Protein AF-A0A2R6JKZ3-F1 (afdb_monomer_lite)

Structure (mmCIF, N/CA/C/O backbone):
data_AF-A0A2R6JKZ3-F1
#
_entry.id   AF-A0A2R6JKZ3-F1
#
loop_
_atom_site.group_PDB
_atom_site.id
_atom_site.type_symbol
_atom_site.label_atom_id
_atom_site.label_alt_id
_atom_site.label_comp_id
_atom_site.label_asym_id
_atom_site.label_entity_id
_atom_site.label_seq_id
_atom_site.pdbx_PDB_ins_code
_atom_site.Cartn_x
_atom_site.Cartn_y
_atom_site.Cartn_z
_atom_site.occupancy
_atom_site.B_iso_or_equiv
_atom_site.auth_seq_id
_atom_site.auth_comp_id
_atom_site.auth_asym_id
_atom_site.auth_atom_id
_atom_site.pdbx_PDB_model_num
ATOM 1 N N . MET A 1 1 ? 11.817 14.472 19.499 1.00 43.69 1 MET A N 1
ATOM 2 C CA . MET A 1 1 ? 10.709 13.511 19.654 1.00 43.69 1 MET A CA 1
ATOM 3 C C . MET A 1 1 ? 10.936 12.451 18.603 1.00 43.69 1 MET A C 1
ATOM 5 O O . MET A 1 1 ? 10.780 12.755 17.428 1.00 43.69 1 MET A O 1
ATOM 9 N N . ASP A 1 2 ? 11.422 11.284 19.017 1.00 48.59 2 ASP A N 1
ATOM 10 C CA . ASP A 1 2 ? 11.635 10.148 18.123 1.00 48.59 2 ASP A CA 1
ATOM 11 C C . ASP A 1 2 ? 10.276 9.670 17.615 1.00 48.59 2 ASP A C 1
ATOM 13 O O . ASP A 1 2 ? 9.517 9.029 18.339 1.00 48.59 2 ASP A O 1
ATOM 17 N N . SER A 1 3 ? 9.929 10.022 16.379 1.00 62.06 3 SER A N 1
ATOM 18 C CA . SER A 1 3 ? 8.806 9.396 15.694 1.00 62.06 3 SER A CA 1
ATOM 19 C C . SER A 1 3 ? 9.237 7.978 15.344 1.00 62.06 3 SER A C 1
ATOM 21 O O . SER A 1 3 ? 9.978 7.794 14.379 1.00 62.06 3 SER A O 1
ATOM 23 N N . THR A 1 4 ? 8.834 6.975 16.122 1.00 67.00 4 THR A N 1
ATOM 24 C CA . THR A 1 4 ? 9.049 5.578 15.732 1.00 67.00 4 THR A CA 1
ATOM 25 C C . THR A 1 4 ? 8.318 5.346 14.404 1.00 67.00 4 THR A C 1
ATOM 27 O O . THR A 1 4 ? 7.085 5.445 14.364 1.00 67.00 4 THR A O 1
ATOM 30 N N . PRO A 1 5 ? 9.028 5.103 13.287 1.00 72.12 5 PRO A N 1
ATOM 31 C CA . PRO A 1 5 ? 8.376 4.936 11.996 1.00 72.12 5 PRO A CA 1
ATOM 32 C C . PRO A 1 5 ? 7.431 3.729 12.048 1.00 72.12 5 PRO A C 1
ATOM 34 O O . PRO A 1 5 ? 7.811 2.669 12.537 1.00 72.12 5 PRO A O 1
ATOM 37 N N . GLY A 1 6 ? 6.201 3.889 11.553 1.00 74.06 6 GLY A N 1
ATOM 38 C CA . GLY A 1 6 ? 5.255 2.781 11.361 1.00 74.06 6 GLY A CA 1
ATOM 39 C C . GLY A 1 6 ? 4.250 2.499 12.487 1.00 74.06 6 GLY A C 1
ATOM 40 O O . GLY A 1 6 ? 3.361 1.682 12.273 1.00 74.06 6 GLY A O 1
ATOM 41 N N . PHE A 1 7 ? 4.322 3.181 13.637 1.00 79.81 7 PHE A N 1
ATOM 42 C CA . PHE A 1 7 ? 3.347 3.034 14.738 1.00 79.81 7 PHE A CA 1
ATOM 43 C C . PHE A 1 7 ? 2.520 4.307 14.962 1.00 79.81 7 PHE A C 1
ATOM 45 O O . PHE A 1 7 ? 2.409 4.815 16.073 1.00 79.81 7 PHE A O 1
ATOM 52 N N . HIS A 1 8 ? 1.973 4.861 13.882 1.00 82.50 8 HIS A N 1
ATOM 53 C CA . HIS A 1 8 ? 1.076 6.015 13.924 1.00 82.50 8 HIS A CA 1
ATOM 54 C C . HIS A 1 8 ? -0.068 5.832 12.927 1.00 82.50 8 HIS A C 1
ATOM 56 O O . HIS A 1 8 ? 0.063 5.095 11.950 1.00 82.50 8 HIS A O 1
ATOM 62 N N . SER A 1 9 ? -1.191 6.502 13.181 1.00 87.31 9 SER A N 1
ATOM 63 C CA . SER A 1 9 ? -2.359 6.449 12.303 1.00 87.31 9 SER A CA 1
ATOM 64 C C . SER A 1 9 ? -2.063 7.097 10.950 1.00 87.31 9 SER A C 1
ATOM 66 O O . SER A 1 9 ? -1.551 8.214 10.884 1.00 87.31 9 SER A O 1
ATOM 68 N N . LEU A 1 10 ? -2.466 6.430 9.875 1.00 87.69 10 LEU A N 1
ATOM 69 C CA . LEU A 1 10 ? -2.732 7.044 8.584 1.00 87.69 10 LEU A CA 1
ATOM 70 C C . LEU A 1 10 ? -4.143 7.629 8.609 1.00 87.69 10 LEU A C 1
ATOM 72 O O . LEU A 1 10 ? -5.099 6.956 8.978 1.00 87.69 10 LEU A O 1
ATOM 76 N N . THR A 1 11 ? -4.279 8.882 8.195 1.00 84.25 11 THR A N 1
ATOM 77 C CA . THR A 1 11 ? -5.572 9.582 8.143 1.00 84.25 11 THR A CA 1
ATOM 78 C C . THR A 1 11 ? -6.132 9.688 6.728 1.00 84.25 11 THR A C 1
ATOM 80 O O . THR A 1 11 ? -7.266 10.120 6.549 1.00 84.25 11 THR A O 1
ATOM 83 N N . GLU A 1 12 ? -5.352 9.294 5.719 1.00 90.12 12 GLU A N 1
ATOM 84 C CA . GLU A 1 12 ? -5.686 9.490 4.313 1.00 90.12 12 GLU A CA 1
ATOM 85 C C . GLU A 1 12 ? -5.708 8.179 3.529 1.00 90.12 12 GLU A C 1
ATOM 87 O O . GLU A 1 12 ? -4.793 7.352 3.601 1.00 90.12 12 GLU A O 1
ATOM 92 N N . GLU A 1 13 ? -6.733 8.042 2.696 1.00 95.88 13 GLU A N 1
ATOM 93 C CA . GLU A 1 13 ? -6.787 7.068 1.614 1.00 95.88 13 GLU A CA 1
ATOM 94 C C . GLU A 1 13 ? -6.248 7.709 0.338 1.00 95.88 13 GLU A C 1
ATOM 96 O O . GLU A 1 13 ? -6.611 8.831 -0.018 1.00 95.88 13 GLU A O 1
ATOM 101 N N . ARG A 1 14 ? -5.369 7.004 -0.368 1.00 96.25 14 ARG A N 1
ATOM 102 C CA . ARG A 1 14 ? -4.690 7.519 -1.554 1.00 96.25 14 ARG A CA 1
ATOM 103 C C . ARG A 1 14 ? -4.784 6.531 -2.701 1.00 96.25 14 ARG A C 1
ATOM 105 O O . ARG A 1 14 ? -4.806 5.318 -2.515 1.00 96.25 14 ARG A O 1
ATOM 112 N N . THR A 1 15 ? -4.813 7.083 -3.907 1.00 96.81 15 THR A N 1
ATOM 113 C CA . THR A 1 15 ? -4.601 6.362 -5.164 1.00 96.81 15 THR A CA 1
ATOM 114 C C . THR A 1 15 ? -3.492 7.085 -5.909 1.00 96.81 15 THR A C 1
ATOM 116 O O . THR A 1 15 ? -3.579 8.296 -6.098 1.00 96.81 15 THR A O 1
ATOM 119 N N . ALA A 1 16 ? -2.439 6.369 -6.291 1.00 96.00 16 ALA A N 1
ATOM 120 C CA . ALA A 1 16 ? -1.274 6.958 -6.941 1.00 96.00 16 ALA A CA 1
ATOM 121 C C . ALA A 1 16 ? -0.632 5.977 -7.925 1.00 96.00 16 ALA A C 1
ATOM 123 O O . ALA A 1 16 ? -0.693 4.764 -7.735 1.00 96.00 16 ALA A O 1
ATOM 124 N N . SER A 1 17 ? 0.019 6.513 -8.955 1.00 96.94 17 SER A N 1
ATOM 125 C CA . SER A 1 17 ? 0.985 5.765 -9.763 1.00 96.94 17 SER A CA 1
ATOM 126 C C . SER A 1 17 ? 2.384 6.182 -9.330 1.00 96.94 17 SER A C 1
ATOM 128 O O . SER A 1 17 ? 2.632 7.366 -9.116 1.00 96.94 17 SER A O 1
ATOM 130 N N . LEU A 1 18 ? 3.268 5.209 -9.155 1.00 97.12 18 LEU A N 1
ATOM 131 C CA . LEU A 1 18 ? 4.627 5.394 -8.670 1.00 97.12 18 LEU A CA 1
ATOM 132 C C . LEU A 1 18 ? 5.596 4.978 -9.776 1.00 97.12 18 LEU A C 1
ATOM 134 O O . LEU A 1 18 ? 5.446 3.894 -10.345 1.00 97.12 18 LEU A O 1
ATOM 138 N N . ALA A 1 19 ? 6.570 5.839 -10.069 1.00 96.88 19 ALA A N 1
ATOM 139 C CA . ALA A 1 19 ? 7.668 5.506 -10.965 1.00 96.88 19 ALA A CA 1
ATOM 140 C C . ALA A 1 19 ? 8.563 4.449 -10.306 1.00 96.88 19 ALA A C 1
ATOM 142 O O . ALA A 1 19 ? 8.851 4.531 -9.110 1.00 96.88 19 ALA A O 1
ATOM 143 N N . VAL A 1 20 ? 8.990 3.456 -11.082 1.00 96.50 20 VAL A N 1
ATOM 144 C CA . VAL A 1 20 ? 9.917 2.423 -10.612 1.00 96.50 20 VAL A CA 1
ATOM 145 C C . VAL A 1 20 ? 11.356 2.894 -10.800 1.00 96.50 20 VAL A C 1
ATOM 147 O O . VAL A 1 20 ? 11.756 3.278 -11.896 1.00 96.50 20 VAL A O 1
ATOM 150 N N . GLU A 1 21 ? 12.155 2.808 -9.740 1.00 97.12 21 GLU A N 1
ATOM 151 C CA . GLU A 1 21 ? 13.613 2.859 -9.842 1.00 97.12 21 GLU A CA 1
ATOM 152 C C . GLU A 1 21 ? 14.143 1.445 -10.125 1.00 97.12 21 GLU A C 1
ATOM 154 O O . GLU A 1 21 ? 13.955 0.527 -9.324 1.00 97.12 21 GLU A O 1
ATOM 159 N N . GLY A 1 22 ? 14.788 1.251 -11.278 1.00 95.94 22 GLY A N 1
ATOM 160 C CA . GLY A 1 22 ? 15.218 -0.065 -11.758 1.00 95.94 22 GLY A CA 1
ATOM 161 C C . GLY A 1 22 ? 14.282 -0.621 -12.832 1.00 95.94 22 GLY A C 1
ATOM 162 O O . GLY A 1 22 ? 13.839 0.123 -13.701 1.00 95.94 22 GLY A O 1
ATOM 163 N N . SER A 1 23 ? 14.022 -1.931 -12.804 1.00 96.62 23 SER A N 1
ATOM 164 C CA . SER A 1 23 ? 13.108 -2.582 -13.754 1.00 96.62 23 SER A CA 1
ATOM 165 C C . SER A 1 23 ? 12.309 -3.693 -13.084 1.00 96.62 23 SER A C 1
ATOM 167 O O . SER A 1 23 ? 12.846 -4.448 -12.266 1.00 96.62 23 SER A O 1
ATOM 169 N N . LEU A 1 24 ? 11.031 -3.796 -13.434 1.00 97.44 24 LEU A N 1
ATOM 170 C CA . LEU A 1 24 ? 10.175 -4.899 -13.027 1.00 97.44 24 LEU A CA 1
ATOM 171 C C . LEU A 1 24 ? 10.401 -6.102 -13.957 1.00 97.44 24 LEU A C 1
ATOM 173 O O . LEU A 1 24 ? 10.478 -5.943 -15.177 1.00 97.44 24 LEU A O 1
ATOM 177 N N . PRO A 1 25 ? 10.462 -7.338 -13.428 1.00 97.75 25 PRO A N 1
ATOM 178 C CA . PRO A 1 25 ? 10.436 -8.522 -14.273 1.00 97.75 25 PRO A CA 1
ATOM 179 C C . PRO A 1 25 ? 9.147 -8.558 -15.098 1.00 97.75 25 PRO A C 1
ATOM 181 O O . PRO A 1 25 ? 8.058 -8.431 -14.545 1.00 97.75 25 PRO A O 1
ATOM 184 N N . GLY A 1 26 ? 9.247 -8.810 -16.406 1.00 96.56 26 GLY A N 1
ATOM 185 C CA . GLY A 1 26 ? 8.078 -8.791 -17.299 1.00 96.56 26 GLY A CA 1
ATOM 186 C C . GLY A 1 26 ? 6.984 -9.817 -16.967 1.00 96.56 26 GLY A C 1
ATOM 187 O O . GLY A 1 26 ? 5.861 -9.680 -17.437 1.00 96.56 26 GLY A O 1
ATOM 188 N N . TRP A 1 27 ? 7.290 -10.835 -16.156 1.00 97.06 27 TRP A N 1
ATOM 189 C CA . TRP A 1 27 ? 6.311 -11.815 -15.669 1.00 97.06 27 TRP A CA 1
ATOM 190 C C . TRP A 1 27 ? 5.548 -11.354 -14.418 1.00 97.06 27 TRP A C 1
ATOM 192 O O . TRP A 1 27 ? 4.565 -11.993 -14.043 1.00 97.06 27 TRP A O 1
ATOM 202 N N . LEU A 1 28 ? 5.989 -10.285 -13.746 1.00 97.25 28 LEU A N 1
ATOM 203 C CA . LEU A 1 28 ? 5.354 -9.771 -12.536 1.00 97.25 28 LEU A CA 1
ATOM 204 C C . LEU A 1 28 ? 4.183 -8.856 -12.914 1.00 97.25 28 LEU A C 1
ATOM 206 O O . LEU A 1 28 ? 4.278 -7.635 -12.857 1.00 97.25 28 LEU A O 1
ATOM 210 N N . ASP A 1 29 ? 3.081 -9.480 -13.313 1.00 91.25 29 ASP A N 1
ATOM 211 C CA . ASP A 1 29 ? 1.845 -8.825 -13.739 1.00 91.25 29 ASP A CA 1
ATOM 212 C C . ASP A 1 29 ? 0.707 -9.262 -12.803 1.00 91.25 29 ASP A C 1
ATOM 214 O O . ASP A 1 29 ? 0.347 -10.441 -12.732 1.00 91.25 29 ASP A O 1
ATOM 218 N N . GLY A 1 30 ? 0.211 -8.335 -11.980 1.00 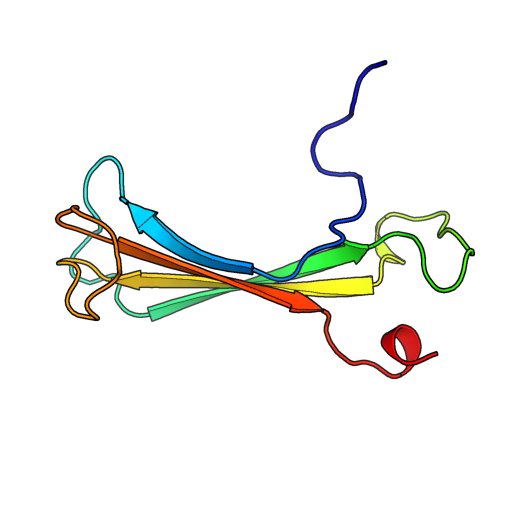95.56 30 GLY A N 1
ATOM 219 C CA . GLY A 1 30 ? -0.751 -8.643 -10.924 1.00 95.56 30 GLY A CA 1
ATOM 220 C C . GLY A 1 30 ? -0.746 -7.636 -9.777 1.00 95.56 30 GLY A C 1
ATOM 221 O O . GLY A 1 30 ? -0.312 -6.493 -9.919 1.00 95.56 30 GLY A O 1
ATOM 222 N N . GLY A 1 31 ? -1.263 -8.043 -8.614 1.00 97.00 31 GLY A N 1
ATOM 223 C 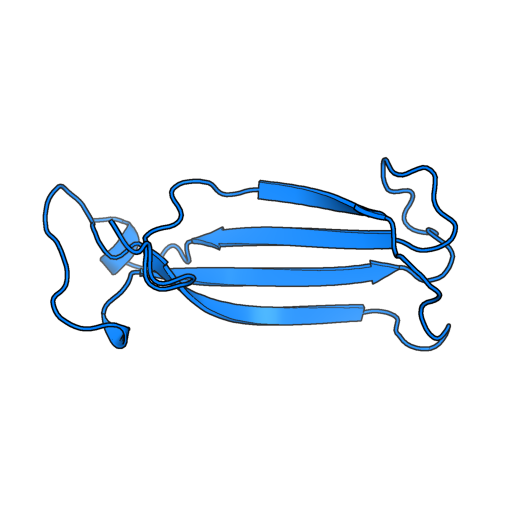CA . GLY A 1 31 ? -1.356 -7.171 -7.443 1.00 97.00 31 GLY A CA 1
ATOM 224 C C . GLY A 1 31 ? -0.930 -7.841 -6.144 1.00 97.00 31 GLY A C 1
ATOM 225 O O . GLY A 1 31 ? -1.387 -8.938 -5.832 1.00 97.00 31 GLY A O 1
ATOM 226 N N . LEU A 1 32 ? -0.117 -7.143 -5.350 1.00 98.50 32 LEU A N 1
ATOM 227 C CA . LEU A 1 32 ? 0.146 -7.486 -3.955 1.00 98.50 32 LEU A CA 1
ATOM 228 C C . LEU A 1 32 ? -0.849 -6.751 -3.059 1.00 98.50 32 LEU A C 1
ATOM 230 O O . LEU A 1 32 ? -0.894 -5.521 -3.067 1.00 98.50 32 LEU A O 1
ATOM 234 N N . VAL A 1 33 ? -1.604 -7.500 -2.256 1.00 98.38 33 VAL A N 1
ATOM 235 C CA . VAL A 1 33 ? -2.459 -6.942 -1.205 1.00 98.38 33 VAL A CA 1
ATOM 236 C C . VAL A 1 33 ? -1.816 -7.181 0.157 1.00 98.38 33 VAL A C 1
ATOM 238 O O . VAL A 1 33 ? -1.394 -8.292 0.478 1.00 98.38 33 VAL A O 1
ATOM 241 N N . ARG A 1 34 ? -1.742 -6.128 0.967 1.00 98.06 34 ARG A N 1
ATOM 242 C CA . ARG A 1 34 ? -1.327 -6.167 2.371 1.00 98.06 34 ARG A CA 1
ATOM 243 C C . ARG A 1 34 ? -2.488 -5.691 3.233 1.00 98.06 34 ARG A C 1
ATOM 245 O O . ARG A 1 34 ? -3.249 -4.827 2.812 1.00 98.06 34 ARG A O 1
ATOM 252 N N . ASN A 1 35 ? -2.596 -6.238 4.435 1.00 96.25 35 ASN A N 1
ATOM 253 C CA . ASN A 1 35 ? -3.537 -5.789 5.453 1.00 96.25 35 ASN A CA 1
ATOM 254 C C . ASN A 1 35 ? -2.766 -5.526 6.749 1.00 96.25 35 ASN A C 1
ATOM 256 O O . ASN A 1 35 ? -1.781 -6.213 7.030 1.00 96.25 35 ASN A O 1
ATOM 260 N N . GLY A 1 36 ? -3.207 -4.538 7.514 1.00 93.44 36 GLY A N 1
ATOM 261 C CA . GLY A 1 36 ? -2.622 -4.169 8.794 1.00 93.44 36 GLY A CA 1
ATOM 262 C C . GLY A 1 36 ? -3.377 -3.009 9.439 1.00 93.44 36 GLY A C 1
ATOM 263 O O . GLY A 1 36 ? -4.310 -2.477 8.832 1.00 93.44 36 GLY A O 1
ATOM 264 N N . PRO A 1 37 ? -2.985 -2.609 10.654 1.00 92.19 37 PRO A N 1
ATOM 265 C CA . PRO A 1 37 ? -3.595 -1.470 11.324 1.00 92.19 37 PRO A CA 1
ATOM 266 C C . PRO A 1 37 ? -3.251 -0.176 10.571 1.00 92.19 37 PRO A C 1
ATOM 268 O O . PRO A 1 37 ? -2.085 0.111 10.304 1.00 92.19 37 PRO A O 1
ATOM 271 N N . GLY A 1 38 ? -4.281 0.576 10.188 1.00 88.31 38 GLY A N 1
ATOM 272 C CA . GLY A 1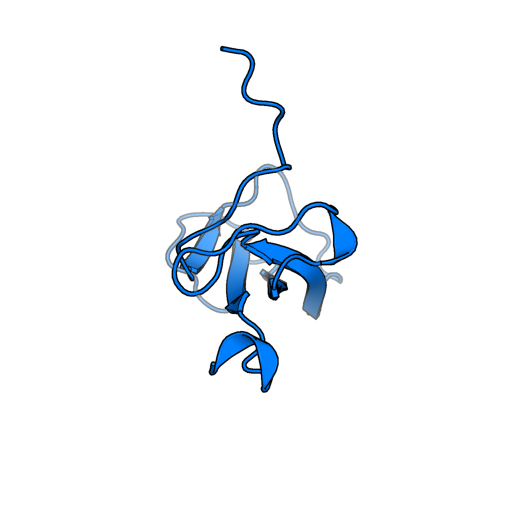 38 ? -4.182 1.873 9.521 1.00 88.31 38 GLY A CA 1
ATOM 273 C C . GLY A 1 38 ? -4.454 3.050 10.452 1.00 88.31 38 GLY A C 1
ATOM 274 O O . GLY A 1 38 ? -3.870 4.105 10.255 1.00 88.31 38 GLY A O 1
ATOM 275 N N . ALA A 1 39 ? -5.288 2.889 11.482 1.00 88.75 39 ALA A N 1
ATOM 276 C CA . ALA A 1 39 ? -5.549 3.937 12.470 1.00 88.75 39 ALA A CA 1
ATOM 277 C C . ALA A 1 39 ? -5.684 3.366 13.879 1.00 88.75 39 ALA A C 1
ATOM 279 O O . ALA A 1 39 ? -6.336 2.348 14.081 1.00 88.75 39 ALA A O 1
ATOM 280 N N . PHE A 1 40 ? -5.100 4.063 14.848 1.00 86.12 40 PHE A N 1
ATOM 281 C CA . PHE A 1 40 ? -5.111 3.722 16.274 1.00 86.12 40 PHE A CA 1
ATOM 282 C C . PHE A 1 40 ? -6.065 4.606 17.087 1.00 86.12 40 PHE A C 1
ATOM 284 O O . PHE A 1 40 ? -6.049 4.566 18.315 1.00 86.12 40 PHE A O 1
ATOM 291 N N . SER A 1 41 ? -6.878 5.422 16.411 1.00 78.06 41 SER A N 1
ATOM 292 C CA . SER A 1 41 ? -7.916 6.234 17.037 1.00 78.06 41 SER A CA 1
ATOM 293 C C . SER A 1 41 ? -9.195 6.267 16.204 1.00 78.06 41 SER A C 1
ATOM 295 O O . SER A 1 41 ? -9.139 6.361 14.976 1.00 78.06 41 SER A O 1
ATOM 297 N N . VAL A 1 42 ? -10.346 6.190 16.879 1.00 69.88 42 VAL A N 1
ATOM 298 C CA . VAL A 1 42 ? -11.695 6.213 16.282 1.00 69.88 42 VAL A CA 1
ATOM 299 C C . VAL A 1 42 ? -12.612 7.004 17.200 1.00 69.88 42 VAL A C 1
ATOM 301 O O . VAL A 1 42 ? -12.641 6.748 18.397 1.00 69.88 42 VAL A O 1
ATOM 304 N N . GLY A 1 43 ? -13.333 7.997 16.675 1.00 66.44 43 GLY A N 1
ATOM 305 C CA . GLY A 1 43 ? -14.314 8.747 17.474 1.00 66.44 43 GLY A CA 1
ATOM 306 C C . GLY A 1 43 ? -13.749 9.526 18.675 1.00 66.44 43 GLY A C 1
ATOM 307 O O . GLY A 1 43 ? -14.522 9.975 19.511 1.00 66.44 43 GLY A O 1
ATOM 308 N N . GLY A 1 44 ? -12.426 9.715 18.761 1.00 69.06 44 GLY A N 1
ATOM 309 C CA . GLY A 1 44 ? -11.752 10.365 19.894 1.00 69.06 44 GLY A CA 1
ATOM 310 C C . GLY A 1 44 ? -11.122 9.395 20.900 1.00 6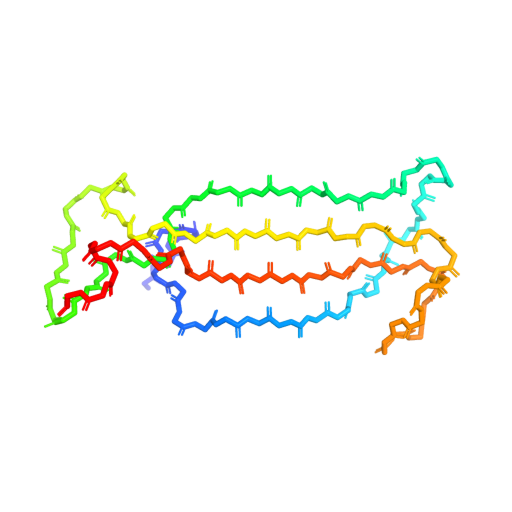9.06 44 GLY A C 1
ATOM 311 O O . GLY A 1 44 ? -10.280 9.827 21.684 1.00 69.06 44 GLY A O 1
ATOM 312 N N . ASP A 1 45 ? -11.444 8.103 20.818 1.00 74.44 45 ASP A N 1
ATOM 313 C CA . ASP A 1 45 ? -10.828 7.055 21.631 1.00 74.44 45 ASP A CA 1
ATOM 314 C C . ASP A 1 45 ? -9.564 6.514 20.951 1.00 74.44 45 ASP A C 1
ATOM 316 O O . ASP A 1 45 ? -9.494 6.420 19.722 1.00 74.44 45 ASP A O 1
ATOM 320 N N . THR A 1 46 ? -8.555 6.159 21.747 1.00 81.94 46 THR A N 1
ATOM 321 C CA . THR A 1 46 ? -7.297 5.546 21.293 1.00 81.94 46 THR A CA 1
ATOM 322 C C . THR A 1 46 ? -7.223 4.089 21.721 1.00 81.94 46 THR A C 1
ATOM 324 O O . THR A 1 46 ? -7.724 3.737 22.785 1.00 81.94 46 THR A O 1
ATOM 327 N N . VAL A 1 47 ? -6.563 3.251 20.924 1.00 83.88 47 VAL A N 1
ATOM 328 C CA . VAL A 1 47 ? -6.336 1.843 21.274 1.00 83.88 47 VAL A CA 1
ATOM 329 C C . VAL A 1 47 ? -4.987 1.635 21.963 1.00 83.88 47 VAL A C 1
ATOM 331 O O . VAL A 1 47 ? -4.006 2.304 21.639 1.00 83.88 47 VAL A O 1
ATOM 334 N N . ASP A 1 48 ? -4.937 0.670 22.883 1.00 83.88 48 ASP A N 1
ATOM 335 C CA . ASP A 1 48 ? -3.755 0.397 23.712 1.00 83.88 48 ASP A CA 1
ATOM 336 C C . ASP A 1 48 ? -2.769 -0.586 23.062 1.00 83.88 48 ASP A C 1
ATOM 338 O O . ASP A 1 48 ? -1.595 -0.638 23.438 1.00 83.88 48 ASP A O 1
ATOM 342 N N . HIS A 1 49 ? -3.224 -1.378 22.085 1.00 85.56 49 HIS A N 1
ATOM 343 C CA . HIS A 1 49 ? -2.416 -2.412 21.448 1.00 85.56 49 HIS A CA 1
ATOM 344 C C . HIS A 1 49 ? -2.333 -2.237 19.928 1.00 85.56 49 HIS A C 1
ATOM 346 O O . HIS A 1 49 ? -3.296 -1.876 19.254 1.00 85.56 49 HIS A O 1
ATOM 352 N N . TRP A 1 50 ? -1.174 -2.569 19.350 1.00 83.94 50 TRP A N 1
ATOM 353 C CA . TRP A 1 50 ? -0.924 -2.431 17.909 1.00 83.94 50 TRP A CA 1
ATOM 354 C C . TRP A 1 50 ? -1.924 -3.217 17.040 1.00 83.94 50 TRP A C 1
ATOM 356 O O . TRP A 1 50 ? -2.266 -2.799 15.937 1.00 83.94 50 TRP A O 1
ATOM 366 N N . PHE A 1 51 ? -2.424 -4.347 17.539 1.00 88.75 51 PHE A N 1
ATOM 367 C CA . PHE A 1 51 ? -3.389 -5.184 16.817 1.00 88.75 51 PHE A CA 1
ATOM 368 C C . PHE A 1 51 ? -4.836 -4.688 16.870 1.00 88.75 51 PHE A C 1
ATOM 370 O O . PHE A 1 51 ? -5.661 -5.205 16.123 1.00 88.75 51 PHE A O 1
ATOM 377 N N . ASP A 1 52 ? -5.128 -3.676 17.685 1.00 89.56 52 ASP A N 1
ATOM 378 C CA . ASP A 1 52 ? -6.486 -3.148 17.848 1.00 89.56 52 ASP A CA 1
ATOM 379 C C . ASP A 1 52 ? -6.787 -2.012 16.861 1.00 89.56 52 ASP A C 1
ATOM 381 O O . ASP A 1 52 ? -7.922 -1.547 16.757 1.00 89.56 52 ASP A O 1
ATOM 385 N N . GLY A 1 53 ? -5.774 -1.555 16.119 1.00 90.38 53 GLY A N 1
ATOM 386 C CA . GLY A 1 53 ? -5.950 -0.522 15.111 1.00 90.38 53 GLY A CA 1
ATOM 387 C C . GLY A 1 53 ? -6.903 -0.959 13.995 1.00 90.38 53 GLY A C 1
ATOM 388 O O . GLY A 1 53 ? -6.894 -2.108 13.548 1.00 90.38 53 GLY A O 1
ATOM 389 N N . LEU A 1 54 ? -7.699 -0.015 13.494 1.00 92.69 54 LEU A N 1
ATOM 390 C CA . LEU A 1 54 ? -8.619 -0.229 12.382 1.00 92.69 54 LEU A CA 1
ATOM 391 C C . LEU A 1 54 ? -7.888 -0.774 11.157 1.00 92.69 54 LEU A C 1
ATOM 393 O O . LEU A 1 54 ? -6.881 -0.211 10.724 1.00 92.69 54 LEU A O 1
ATOM 397 N N . ALA A 1 55 ? -8.432 -1.834 10.562 1.00 94.75 55 ALA A N 1
ATOM 398 C CA . ALA A 1 55 ? -7.834 -2.480 9.404 1.00 94.75 55 ALA A CA 1
ATOM 399 C C . ALA A 1 55 ? -7.813 -1.557 8.175 1.00 94.75 55 ALA A C 1
ATOM 401 O O . ALA A 1 55 ? -8.825 -0.964 7.793 1.00 94.75 55 ALA A O 1
ATOM 402 N N . MET A 1 56 ? -6.661 -1.503 7.513 1.00 96.31 56 MET A N 1
ATOM 403 C CA . MET A 1 56 ? -6.468 -0.853 6.225 1.00 96.31 56 MET A CA 1
ATOM 404 C C . MET A 1 56 ? -5.822 -1.832 5.251 1.00 96.31 56 MET A C 1
ATOM 406 O O . MET A 1 56 ? -4.789 -2.445 5.532 1.00 96.31 56 MET A O 1
ATOM 410 N N . CYS A 1 57 ? -6.428 -1.945 4.074 1.00 97.88 57 CYS A N 1
ATOM 411 C CA . CYS A 1 57 ? -5.868 -2.697 2.966 1.00 97.88 57 CYS A CA 1
ATOM 412 C C . CYS A 1 57 ? -4.998 -1.782 2.106 1.00 97.88 57 CYS A C 1
ATOM 414 O O . CYS A 1 57 ? -5.386 -0.656 1.793 1.00 97.88 57 CYS A O 1
ATOM 416 N N . TYR A 1 58 ? -3.867 -2.312 1.655 1.00 98.00 58 TYR A N 1
ATOM 417 C CA . TYR A 1 58 ? -2.939 -1.676 0.727 1.00 98.00 58 TYR A CA 1
ATOM 418 C C . TYR A 1 58 ? -2.799 -2.571 -0.497 1.00 98.00 58 TYR A C 1
ATOM 420 O O . TYR A 1 58 ? -2.623 -3.781 -0.356 1.00 98.00 58 TYR A O 1
ATOM 428 N N . ARG A 1 59 ? -2.851 -1.996 -1.693 1.00 98.31 59 ARG A N 1
ATOM 429 C CA . ARG A 1 59 ? -2.641 -2.698 -2.957 1.00 98.31 59 ARG A CA 1
ATOM 430 C C . ARG A 1 59 ? -1.500 -2.051 -3.726 1.00 98.31 59 ARG A C 1
ATOM 432 O O . ARG A 1 59 ? -1.510 -0.841 -3.924 1.00 98.31 59 ARG A O 1
ATOM 439 N N . PHE A 1 60 ? -0.598 -2.884 -4.228 1.00 98.38 60 PHE A N 1
ATOM 440 C CA . PHE A 1 60 ? 0.438 -2.526 -5.192 1.00 98.38 60 PHE A CA 1
ATOM 441 C C . PHE A 1 60 ? 0.169 -3.312 -6.474 1.00 98.38 60 PHE A C 1
ATOM 443 O O . PHE A 1 60 ? 0.325 -4.530 -6.485 1.00 98.38 60 PHE A O 1
ATOM 450 N N . GLY A 1 61 ? -0.323 -2.643 -7.515 1.00 97.81 61 GLY A N 1
ATOM 451 C CA . GLY A 1 61 ? -0.478 -3.230 -8.847 1.00 97.81 61 GLY A CA 1
ATOM 452 C C . GLY A 1 61 ? 0.801 -3.046 -9.648 1.00 97.81 61 GLY A C 1
ATOM 453 O O . GLY A 1 61 ? 1.189 -1.904 -9.867 1.00 97.81 61 GLY A O 1
ATOM 454 N N . PHE A 1 62 ? 1.441 -4.136 -10.055 1.00 97.88 62 PHE A N 1
ATOM 455 C CA . PHE A 1 62 ? 2.664 -4.100 -10.855 1.00 97.88 62 PHE A CA 1
ATOM 456 C C . PHE A 1 62 ? 2.313 -3.945 -12.335 1.00 97.88 62 PHE A C 1
ATOM 458 O O . PHE A 1 62 ? 1.460 -4.679 -12.831 1.00 97.88 62 PHE A O 1
ATOM 465 N N . ASP A 1 63 ? 2.961 -3.002 -13.017 1.00 97.12 63 ASP A N 1
ATOM 466 C CA . ASP A 1 63 ? 2.750 -2.725 -14.438 1.00 97.12 63 ASP A CA 1
ATOM 467 C C . ASP A 1 63 ? 4.099 -2.600 -15.171 1.00 97.12 63 ASP A C 1
ATOM 469 O O . ASP A 1 63 ? 4.573 -1.489 -15.448 1.00 97.12 63 ASP A O 1
ATOM 473 N N . PRO A 1 64 ? 4.771 -3.738 -15.449 1.00 96.81 64 PRO A N 1
ATOM 474 C CA . PRO A 1 64 ? 5.960 -3.741 -16.289 1.00 96.81 64 PRO A CA 1
ATOM 475 C C . PRO A 1 64 ? 5.604 -3.236 -17.696 1.00 96.81 64 PRO A C 1
ATOM 477 O O . PRO A 1 64 ? 4.654 -3.714 -18.331 1.00 96.81 64 PRO A O 1
ATOM 480 N N . GLY A 1 65 ? 6.378 -2.273 -18.185 1.00 95.19 65 GLY A N 1
ATOM 481 C CA . GLY A 1 65 ? 6.164 -1.555 -19.436 1.0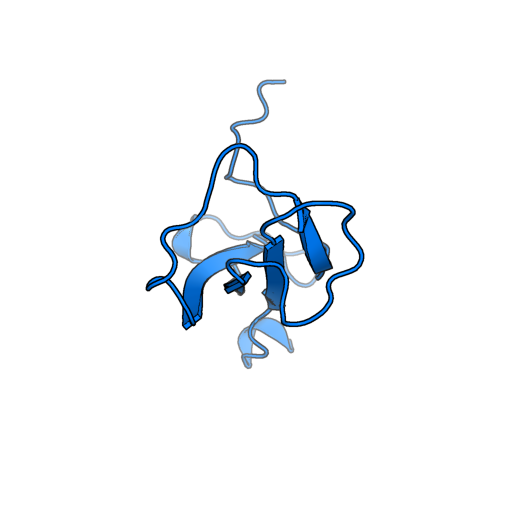0 95.19 65 GLY A CA 1
ATOM 482 C C . GLY A 1 65 ? 5.135 -0.423 -19.362 1.00 95.19 65 GLY A C 1
ATOM 483 O O . GLY A 1 65 ? 4.789 0.103 -20.419 1.00 95.19 65 GLY A O 1
ATOM 484 N N . ASN A 1 66 ? 4.616 -0.085 -18.170 1.00 94.44 66 ASN A N 1
ATOM 485 C CA . ASN A 1 66 ? 3.631 0.985 -17.949 1.00 94.44 66 ASN A CA 1
ATOM 486 C C . ASN A 1 66 ? 2.440 0.905 -18.933 1.00 94.44 66 ASN A C 1
ATOM 488 O O . ASN A 1 66 ? 2.009 1.893 -19.535 1.00 94.44 66 ASN A O 1
ATOM 492 N N . ARG A 1 67 ? 1.939 -0.314 -19.165 1.00 92.62 67 ARG A N 1
ATOM 493 C CA . ARG A 1 67 ? 0.936 -0.623 -20.194 1.00 92.62 67 ARG A CA 1
ATOM 494 C C . ARG A 1 67 ? -0.468 -0.194 -19.777 1.00 92.62 67 ARG A C 1
ATOM 496 O O . ARG A 1 67 ? -1.3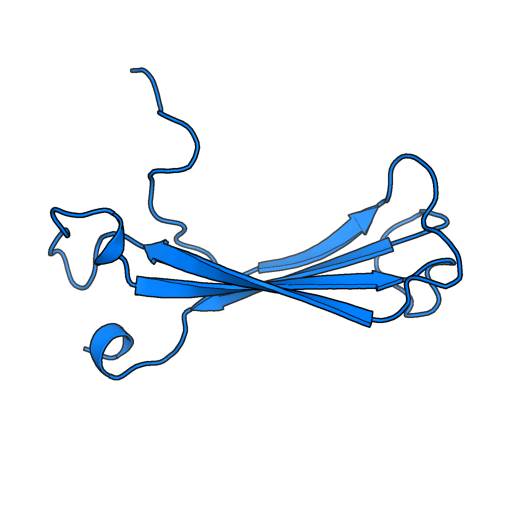10 0.042 -20.642 1.00 92.62 67 ARG A O 1
ATOM 503 N N . ALA A 1 68 ? -0.729 -0.083 -18.476 1.00 89.94 68 ALA A N 1
ATOM 504 C CA . ALA A 1 68 ? -1.987 0.416 -17.933 1.00 89.94 68 ALA A CA 1
ATOM 505 C C . ALA A 1 68 ? -2.096 1.953 -17.997 1.00 89.94 68 ALA A C 1
ATOM 507 O O . ALA A 1 68 ? -3.186 2.486 -17.784 1.00 89.94 68 ALA A O 1
ATOM 508 N N . GLY A 1 69 ? -1.006 2.660 -18.333 1.00 76.75 69 GLY A N 1
ATOM 509 C CA . GLY A 1 69 ? -1.018 4.092 -18.642 1.00 76.75 69 GLY A CA 1
ATOM 510 C C . GLY A 1 69 ? -1.108 4.996 -17.410 1.00 76.75 69 GLY A C 1
ATOM 511 O O . GLY A 1 69 ? -1.936 5.907 -17.363 1.00 76.75 69 GLY A O 1
ATOM 512 N N . GLY A 1 70 ? -0.272 4.750 -16.397 1.00 76.00 70 GLY A N 1
ATOM 513 C CA . GLY A 1 70 ? -0.198 5.595 -15.202 1.00 76.00 70 GLY A CA 1
ATOM 514 C C . GLY A 1 70 ? 0.352 6.997 -15.489 1.00 76.00 70 GLY A C 1
ATOM 515 O O . GLY A 1 70 ? 1.133 7.196 -16.413 1.00 76.00 70 GLY A O 1
ATOM 516 N N . ALA A 1 71 ? -0.009 7.976 -14.651 1.00 82.38 71 ALA A N 1
ATOM 517 C CA . ALA A 1 71 ? 0.487 9.358 -14.724 1.00 82.38 71 ALA A CA 1
ATOM 518 C C . ALA A 1 71 ? 1.940 9.498 -14.214 1.00 82.38 71 ALA A C 1
ATOM 520 O O . ALA A 1 71 ? 2.223 10.309 -13.333 1.00 82.38 71 ALA A O 1
ATOM 521 N N . VAL A 1 72 ? 2.846 8.664 -14.725 1.00 91.38 72 VAL A N 1
ATOM 522 C CA . VAL A 1 72 ? 4.282 8.694 -14.436 1.00 91.38 72 VAL A CA 1
ATOM 523 C C . VAL A 1 72 ? 5.067 8.581 -15.736 1.00 91.38 72 VAL A C 1
ATOM 525 O O . VAL A 1 72 ? 4.752 7.755 -16.590 1.00 91.38 72 VAL A O 1
ATOM 528 N N . ASP A 1 73 ? 6.094 9.416 -15.875 1.00 91.88 73 ASP A N 1
ATOM 529 C CA . ASP A 1 73 ? 7.043 9.364 -16.989 1.00 91.88 73 ASP A CA 1
ATOM 530 C C . ASP A 1 73 ? 8.163 8.370 -16.651 1.00 91.88 73 ASP A C 1
ATOM 532 O O . ASP A 1 73 ? 9.261 8.738 -16.234 1.00 91.88 73 ASP A O 1
ATOM 536 N N . ALA A 1 74 ? 7.820 7.082 -16.697 1.00 92.56 74 ALA A N 1
ATOM 537 C CA . ALA A 1 74 ? 8.716 5.973 -16.399 1.00 92.56 74 ALA A CA 1
ATOM 538 C C . ALA A 1 74 ? 8.363 4.748 -17.253 1.00 92.56 74 ALA A C 1
ATOM 540 O O . ALA A 1 74 ? 7.209 4.563 -17.648 1.00 92.56 74 ALA A O 1
ATOM 541 N N . ALA A 1 75 ? 9.370 3.908 -17.516 1.00 94.56 75 ALA A N 1
ATOM 542 C CA . ALA A 1 75 ? 9.212 2.691 -18.312 1.00 94.56 75 ALA A CA 1
ATOM 543 C C . ALA A 1 75 ? 8.323 1.645 -17.622 1.00 94.56 75 ALA A C 1
ATOM 545 O O . ALA A 1 75 ? 7.526 0.997 -18.287 1.00 94.56 75 ALA A O 1
ATOM 546 N N . ASP A 1 76 ? 8.435 1.524 -16.299 1.00 96.31 76 ASP A N 1
ATOM 547 C CA . ASP A 1 76 ? 7.623 0.641 -15.465 1.00 96.31 76 ASP A CA 1
ATOM 548 C C . ASP A 1 76 ? 6.894 1.463 -14.397 1.00 96.31 76 ASP A C 1
ATOM 550 O O . ASP A 1 76 ? 7.410 2.480 -13.915 1.00 96.31 76 ASP A O 1
ATOM 554 N N . ALA A 1 77 ? 5.716 0.996 -13.983 1.00 97.38 77 ALA A N 1
ATOM 555 C CA . ALA A 1 77 ? 4.920 1.651 -12.952 1.00 97.38 77 ALA A CA 1
ATOM 556 C C . ALA A 1 77 ? 4.438 0.671 -11.872 1.00 97.38 77 ALA A C 1
ATOM 558 O O . ALA A 1 77 ? 4.247 -0.526 -12.104 1.00 97.38 77 ALA A O 1
ATOM 559 N N . VAL A 1 78 ? 4.199 1.204 -10.670 1.00 97.81 78 VAL A N 1
ATOM 560 C CA . VAL A 1 78 ? 3.405 0.540 -9.628 1.00 97.81 78 VAL A CA 1
ATOM 561 C C . VAL A 1 78 ? 2.214 1.417 -9.265 1.00 97.81 78 VAL A C 1
ATOM 563 O O . VAL A 1 78 ? 2.370 2.571 -8.871 1.00 97.81 78 VAL A O 1
ATOM 566 N N . HIS A 1 79 ? 1.007 0.864 -9.341 1.00 97.38 79 HIS A N 1
ATOM 567 C CA . HIS A 1 79 ? -0.219 1.558 -8.952 1.00 97.38 79 HIS A CA 1
ATOM 568 C C . HIS A 1 79 ? -0.574 1.227 -7.506 1.00 97.38 79 HIS A C 1
ATOM 570 O O . HIS A 1 79 ? -1.004 0.113 -7.185 1.00 97.38 79 HIS A O 1
ATOM 576 N N . TYR A 1 80 ? -0.394 2.210 -6.635 1.00 97.69 80 TYR A N 1
ATOM 577 C CA . TYR A 1 80 ? -0.685 2.119 -5.217 1.00 97.69 80 TYR A CA 1
ATOM 578 C C . TYR A 1 80 ? -2.121 2.546 -4.908 1.00 97.69 80 TYR A C 1
ATOM 580 O O . TYR A 1 80 ? -2.625 3.543 -5.437 1.00 97.69 80 TYR A O 1
ATOM 588 N N . ARG A 1 81 ? -2.759 1.821 -3.987 1.00 97.69 81 ARG A N 1
ATOM 589 C CA . ARG A 1 81 ? -3.995 2.256 -3.337 1.00 97.69 81 ARG A CA 1
ATOM 590 C C . ARG A 1 81 ? -4.064 1.769 -1.898 1.00 97.69 81 ARG A C 1
ATOM 592 O O . ARG A 1 81 ? -3.785 0.599 -1.653 1.00 97.69 81 ARG A O 1
ATOM 599 N N . ASN A 1 82 ? -4.534 2.607 -0.983 1.00 97.88 82 ASN A N 1
ATOM 600 C CA . ASN A 1 82 ? -4.978 2.176 0.342 1.00 97.88 82 ASN A CA 1
ATOM 601 C C . ASN A 1 82 ? -6.430 2.563 0.611 1.00 97.88 82 ASN A C 1
ATOM 603 O O . ASN A 1 82 ? -6.934 3.538 0.055 1.00 97.88 82 ASN A O 1
ATOM 607 N N . ARG A 1 83 ? -7.099 1.764 1.443 1.00 97.00 83 ARG A N 1
ATOM 608 C CA . ARG A 1 83 ? -8.465 2.016 1.908 1.00 97.00 83 ARG A CA 1
ATOM 609 C C . ARG A 1 83 ? -8.688 1.365 3.268 1.00 97.00 83 ARG A C 1
ATOM 611 O O . ARG A 1 83 ? -8.267 0.221 3.466 1.00 97.00 83 ARG A O 1
ATOM 618 N N . PHE A 1 84 ? -9.368 2.056 4.173 1.00 95.69 84 PHE A N 1
ATOM 619 C CA . PHE A 1 84 ? -9.901 1.441 5.378 1.00 95.69 84 PHE A CA 1
ATOM 620 C C . PHE A 1 84 ? -10.912 0.358 5.015 1.00 95.69 84 PHE A C 1
ATOM 622 O O . PHE A 1 84 ? -11.707 0.489 4.079 1.00 95.69 84 PHE A O 1
ATOM 629 N N . LEU A 1 85 ? -10.876 -0.745 5.756 1.00 95.44 85 LEU A N 1
ATOM 630 C CA . LEU A 1 85 ? -11.901 -1.762 5.631 1.00 95.44 85 LEU A CA 1
ATOM 631 C C . LEU A 1 85 ? -13.148 -1.277 6.371 1.00 95.44 85 LEU A C 1
ATOM 633 O O . LEU A 1 85 ? -13.118 -1.091 7.587 1.00 95.44 85 LEU A O 1
ATOM 637 N N . GLU A 1 86 ? -14.251 -1.110 5.644 1.00 93.81 86 GLU A N 1
ATOM 638 C CA . GLU A 1 86 ? -15.534 -0.666 6.198 1.00 93.81 86 GLU A CA 1
ATOM 639 C C . GLU A 1 86 ? -16.230 -1.777 7.001 1.00 93.81 86 GLU A C 1
ATOM 641 O O . GLU A 1 86 ? -17.278 -2.309 6.632 1.00 93.81 86 GLU A O 1
ATOM 646 N N . THR A 1 87 ? -15.600 -2.168 8.098 1.00 93.75 87 THR A N 1
ATOM 647 C CA . THR A 1 87 ? -16.164 -3.076 9.093 1.00 93.75 87 THR A CA 1
ATOM 648 C C . THR A 1 87 ? -17.163 -2.337 9.982 1.00 93.75 87 THR A C 1
ATOM 650 O O . THR A 1 87 ? -17.179 -1.107 10.029 1.00 93.75 87 THR A O 1
ATOM 653 N N . ASP A 1 88 ? -17.957 -3.069 10.760 1.00 93.12 88 ASP A N 1
ATOM 654 C CA . ASP A 1 88 ? -18.841 -2.448 11.755 1.00 93.12 88 ASP A CA 1
ATOM 655 C C . ASP A 1 88 ? -18.062 -1.682 12.834 1.00 93.12 88 ASP A C 1
ATOM 657 O O . ASP A 1 88 ? -18.583 -0.727 13.394 1.00 93.12 88 ASP A O 1
ATOM 661 N N . ALA A 1 89 ? -16.807 -2.059 13.110 1.00 89.06 89 ALA A N 1
ATOM 662 C CA . ALA A 1 89 ? -15.933 -1.309 14.013 1.00 89.06 89 ALA A CA 1
ATOM 663 C C . ALA A 1 89 ? -15.495 0.038 13.414 1.00 89.06 89 ALA A C 1
ATOM 665 O O . ALA A 1 89 ? -15.373 1.011 14.144 1.00 89.06 89 ALA A O 1
ATOM 666 N N . TYR A 1 90 ? -15.297 0.102 12.093 1.00 87.88 90 TYR A N 1
ATOM 667 C CA . TYR A 1 90 ? -14.945 1.336 11.385 1.00 87.88 90 TYR A CA 1
ATOM 668 C C . TYR A 1 90 ? -16.117 2.320 11.274 1.00 87.88 90 TYR A C 1
ATOM 670 O O . TYR A 1 90 ? -15.912 3.527 11.247 1.00 87.88 90 TYR A O 1
ATOM 678 N N . ARG A 1 91 ? -17.347 1.805 11.158 1.00 86.31 91 ARG A N 1
ATOM 679 C CA . ARG A 1 91 ? -18.554 2.611 10.902 1.00 86.31 91 ARG A CA 1
ATOM 680 C C . ARG A 1 91 ? -19.207 3.207 12.154 1.00 86.31 91 ARG A C 1
ATOM 682 O O . ARG A 1 91 ? -20.209 3.906 12.008 1.00 86.31 91 ARG A O 1
ATOM 689 N N . LYS A 1 92 ? -18.714 2.868 13.344 1.00 73.88 92 LYS A N 1
ATOM 690 C CA . LYS A 1 92 ? -19.197 3.418 14.617 1.00 73.88 92 LYS A CA 1
ATOM 691 C C . LYS A 1 92 ? -18.660 4.824 14.834 1.00 73.88 92 LYS A C 1
ATOM 693 O O . LYS A 1 92 ? -19.463 5.651 15.312 1.00 73.88 92 LYS A O 1
#

pLDDT: mean 89.44, std 10.88, range [43.69, 98.5]

Sequence (92 aa):
MDSTPGFHSLTEERTASLAVEGSLPGWLDGGLVRNGPGAFSVGGDTVDHWFDGLAMCYRFGFDPGNRAGGAVDAADAVHYRNRFLETDAYRK

Radius of gyration: 16.25 Å; chains: 1; bounding box: 34×25×44 Å

Foldseek 3Di:
DDPPPPQAADPDKDKAKDADDDFDDPPQAAKDKDKAARHQDDPRDGHDDRRVHFIKIKMWGWAQQCPVPGPDPHRTIIIITMDTDPDPVRVD

Secondary structure (DSSP, 8-state):
----TT-S------EEEEEPSS---TT--EEEEEEEEEESEETTEE-SSGGGSEEEEEEEEEETTSTT--SS-SSSEEEEEEEE---TTT--